Protein AF-A0A9D4QUA1-F1 (afdb_monomer_lite)

Secondary structure (DSSP, 8-state):
---------PPPB-PPPTT-HHHHHHHHHHHHHHHHHH--S-HHHHHHHHHHHHHHHHHHHH-B-----

Sequence (69 aa):
MQDAATRTRKERIMWLKASYKKSWKQLHEDLDIILKTFLQGPVDRKLTTLTTLIYSKGRERFGLDEGVA

Organism: Dreissena polymorpha (NCBI:txid45954)

pLDDT: mean 71.78, std 13.88, range [35.69, 87.56]

Radius of gyration: 15.16 Å; chains: 1; bounding box: 47×17×42 Å

Structure (mmCIF, N/CA/C/O backbone):
data_AF-A0A9D4QUA1-F1
#
_entry.id   AF-A0A9D4QUA1-F1
#
loop_
_atom_site.group_PDB
_atom_site.id
_atom_site.type_symbol
_atom_site.label_atom_id
_atom_site.label_alt_id
_atom_site.label_comp_id
_atom_site.label_asym_id
_atom_site.label_entity_id
_atom_site.label_seq_id
_atom_site.pdbx_PDB_ins_code
_atom_site.Cartn_x
_atom_site.Cartn_y
_atom_site.Cartn_z
_atom_site.occupancy
_atom_site.B_iso_or_equiv
_atom_site.auth_seq_id
_atom_site.auth_comp_id
_atom_site.auth_asym_id
_atom_site.auth_atom_id
_atom_site.pdbx_PDB_model_num
ATOM 1 N N . MET A 1 1 ? -30.537 -8.550 -16.634 1.00 35.69 1 MET A N 1
ATOM 2 C CA . MET A 1 1 ? -29.866 -7.494 -15.846 1.00 35.69 1 MET A CA 1
ATOM 3 C C . MET A 1 1 ? -28.534 -8.050 -15.350 1.00 35.69 1 MET A C 1
ATOM 5 O O . MET A 1 1 ? -28.496 -8.704 -14.322 1.00 35.69 1 MET A O 1
ATOM 9 N N . GLN A 1 2 ? -27.478 -7.880 -16.140 1.00 39.66 2 GLN A N 1
ATOM 10 C CA . GLN A 1 2 ? -26.058 -8.127 -15.823 1.00 39.66 2 GLN A CA 1
ATOM 11 C C . GLN A 1 2 ? -25.389 -6.759 -16.068 1.00 39.66 2 GLN A C 1
ATOM 13 O O . GLN A 1 2 ? -25.808 -6.074 -16.994 1.00 39.66 2 GLN A O 1
ATOM 18 N N . ASP A 1 3 ? -24.460 -6.199 -15.303 1.00 36.75 3 ASP A N 1
ATOM 19 C CA . ASP A 1 3 ? -23.488 -6.722 -14.354 1.00 36.75 3 ASP A CA 1
ATOM 20 C C . ASP A 1 3 ? -23.123 -5.569 -13.398 1.00 36.75 3 ASP A C 1
ATOM 22 O O . ASP A 1 3 ? -22.714 -4.496 -13.842 1.00 36.75 3 ASP A O 1
ATOM 26 N N . ALA A 1 4 ? -23.230 -5.768 -12.085 1.00 45.09 4 ALA A N 1
ATOM 27 C CA . ALA A 1 4 ? -22.731 -4.823 -11.079 1.00 45.09 4 ALA A CA 1
ATOM 28 C C . ALA A 1 4 ? -21.230 -5.055 -10.795 1.00 45.09 4 ALA A C 1
ATOM 30 O O . ALA A 1 4 ? -20.804 -5.121 -9.642 1.00 45.09 4 ALA A O 1
ATOM 31 N N . ALA A 1 5 ? -20.425 -5.241 -11.846 1.00 46.59 5 ALA A N 1
ATOM 32 C CA . ALA A 1 5 ? -19.025 -5.659 -11.742 1.00 46.59 5 ALA A CA 1
ATOM 33 C C . ALA A 1 5 ? -18.010 -4.532 -11.996 1.00 46.59 5 ALA A C 1
ATOM 35 O O . ALA A 1 5 ? -16.814 -4.789 -12.109 1.00 46.59 5 ALA A O 1
ATOM 36 N N . THR A 1 6 ? -18.427 -3.266 -12.010 1.00 48.59 6 THR A N 1
ATOM 37 C CA . THR A 1 6 ? -17.500 -2.123 -11.983 1.00 48.59 6 THR A CA 1
ATOM 38 C C . THR A 1 6 ? -17.052 -1.801 -10.555 1.00 48.59 6 THR A C 1
ATOM 40 O O . THR A 1 6 ? -17.087 -0.660 -10.104 1.00 48.59 6 THR A O 1
ATOM 43 N N . ARG A 1 7 ? -16.554 -2.801 -9.814 1.00 52.00 7 ARG A N 1
ATOM 44 C CA . ARG A 1 7 ? -15.555 -2.501 -8.780 1.00 52.00 7 ARG A CA 1
ATOM 45 C C . ARG A 1 7 ? -14.253 -2.275 -9.526 1.00 52.00 7 ARG A C 1
ATOM 47 O O . ARG A 1 7 ? -13.572 -3.236 -9.869 1.00 52.00 7 ARG A O 1
ATOM 54 N N . THR A 1 8 ? -13.966 -1.012 -9.827 1.00 55.06 8 THR A N 1
ATOM 55 C CA . THR A 1 8 ? -12.716 -0.514 -10.408 1.00 55.06 8 THR A CA 1
ATOM 56 C C . THR A 1 8 ? -11.548 -1.321 -9.852 1.00 55.06 8 THR A C 1
ATOM 58 O O . THR A 1 8 ? -11.203 -1.220 -8.671 1.00 55.06 8 THR A O 1
ATOM 61 N N . ARG A 1 9 ? -10.995 -2.217 -10.674 1.00 59.28 9 ARG A N 1
ATOM 62 C CA . ARG A 1 9 ? -9.855 -3.041 -10.287 1.00 59.28 9 ARG A CA 1
ATOM 63 C C . ARG A 1 9 ? -8.720 -2.070 -9.993 1.00 59.28 9 ARG A C 1
ATOM 65 O O . ARG A 1 9 ? -8.296 -1.360 -10.896 1.00 59.28 9 ARG A O 1
ATOM 72 N N . LYS A 1 10 ? -8.280 -2.003 -8.732 1.00 65.00 10 LYS A N 1
ATOM 73 C CA . LYS A 1 10 ? -7.130 -1.175 -8.357 1.00 65.00 10 LYS A CA 1
ATOM 74 C C . LYS A 1 10 ? -5.964 -1.520 -9.283 1.00 65.00 10 LYS A C 1
ATOM 76 O O . LYS A 1 10 ? -5.688 -2.704 -9.502 1.00 65.00 10 LYS A O 1
ATOM 81 N N . GLU A 1 11 ? -5.348 -0.486 -9.842 1.00 76.81 11 GLU A N 1
ATOM 82 C CA . GLU A 1 11 ? -4.209 -0.603 -10.747 1.00 76.81 11 GLU A CA 1
ATOM 83 C C . GLU A 1 11 ? -3.119 -1.438 -10.074 1.00 76.81 11 GLU A C 1
ATOM 85 O O . GLU A 1 11 ? -2.901 -1.365 -8.860 1.00 76.81 11 GLU A O 1
ATOM 90 N N . ARG A 1 12 ? -2.482 -2.326 -10.835 1.00 78.12 12 ARG A N 1
ATOM 91 C CA . ARG A 1 12 ? -1.479 -3.215 -10.252 1.00 78.12 12 ARG A CA 1
ATOM 92 C C . ARG A 1 12 ? -0.254 -2.384 -9.901 1.00 78.12 12 ARG A C 1
ATOM 94 O O . ARG A 1 12 ? 0.183 -1.559 -10.685 1.00 78.12 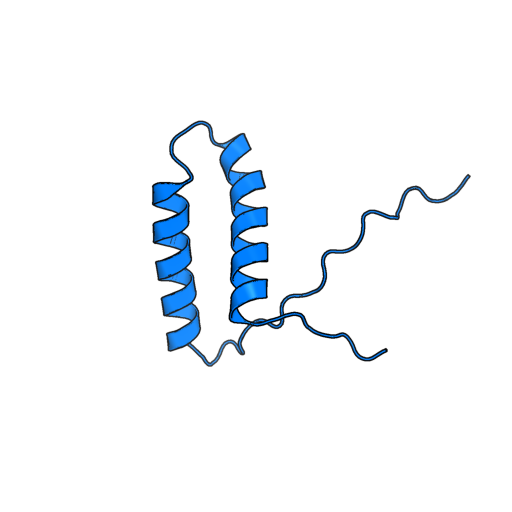12 ARG A O 1
ATOM 101 N N . ILE A 1 13 ? 0.294 -2.596 -8.713 1.00 80.31 13 ILE A N 1
ATOM 102 C CA . ILE A 1 13 ? 1.560 -1.976 -8.320 1.00 80.31 13 ILE A CA 1
ATOM 103 C C . ILE A 1 13 ? 2.681 -2.771 -8.978 1.00 80.31 13 ILE A C 1
ATOM 105 O O . ILE A 1 13 ? 2.662 -4.007 -8.926 1.00 80.31 13 ILE A O 1
ATOM 109 N N . MET A 1 14 ? 3.661 -2.075 -9.555 1.00 81.19 14 MET A N 1
ATOM 110 C CA . MET A 1 14 ? 4.842 -2.706 -10.138 1.00 81.19 14 MET A CA 1
ATOM 111 C C . MET A 1 14 ? 5.777 -3.189 -9.022 1.00 81.19 14 MET A C 1
ATOM 113 O O . MET A 1 14 ? 6.780 -2.564 -8.697 1.00 81.19 14 MET A O 1
ATOM 117 N N . TRP A 1 15 ? 5.431 -4.298 -8.370 1.00 80.25 15 TRP A N 1
ATOM 118 C CA . TRP A 1 15 ? 6.235 -4.817 -7.268 1.00 80.25 15 TRP A CA 1
ATOM 119 C C . TRP A 1 15 ? 7.670 -5.110 -7.713 1.00 80.25 15 TRP A C 1
ATOM 121 O O . TRP A 1 15 ? 7.924 -5.642 -8.795 1.00 80.25 15 TRP A O 1
ATOM 131 N N . LEU A 1 16 ? 8.620 -4.796 -6.834 1.00 76.44 16 LEU A N 1
ATOM 132 C CA . LEU A 1 16 ? 10.025 -5.129 -7.031 1.00 76.44 16 LEU A CA 1
ATOM 133 C C . LEU A 1 16 ? 10.191 -6.620 -7.335 1.00 76.44 16 LEU A C 1
ATOM 135 O O . LEU A 1 16 ? 9.548 -7.469 -6.713 1.00 76.44 16 LEU A O 1
ATOM 139 N N . LYS A 1 17 ? 11.156 -6.964 -8.195 1.00 79.38 17 LYS A N 1
ATOM 140 C CA . LYS A 1 17 ? 11.584 -8.365 -8.328 1.00 79.38 17 LYS A CA 1
ATOM 141 C C . LYS A 1 17 ? 11.970 -8.911 -6.948 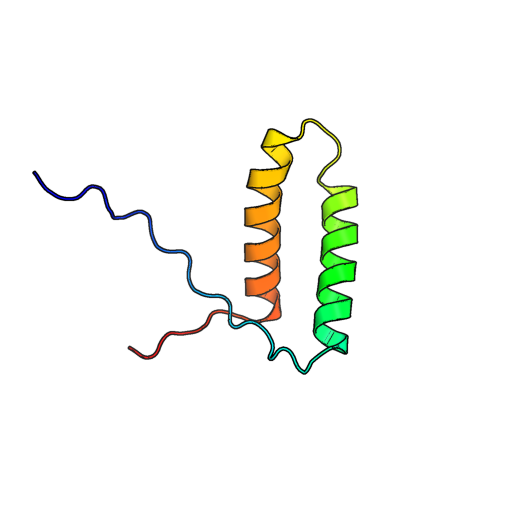1.00 79.38 17 LYS A C 1
ATOM 143 O O . LYS A 1 17 ? 12.614 -8.222 -6.153 1.00 79.38 17 LYS A O 1
ATOM 148 N N . ALA A 1 18 ? 11.613 -10.163 -6.670 1.00 76.19 18 ALA A N 1
ATOM 149 C CA . ALA A 1 18 ? 11.881 -10.812 -5.382 1.00 76.19 18 ALA A CA 1
ATOM 150 C C . ALA A 1 18 ? 13.380 -10.830 -5.003 1.00 76.19 18 ALA A C 1
ATOM 152 O O . ALA A 1 18 ? 13.734 -10.905 -3.828 1.00 76.19 18 ALA A O 1
ATOM 153 N N . SER A 1 19 ? 14.273 -10.708 -5.990 1.00 77.81 19 SER A N 1
ATOM 154 C CA . SER A 1 19 ? 15.722 -10.628 -5.794 1.00 77.81 19 SER A CA 1
ATOM 155 C C . SER A 1 19 ? 16.198 -9.335 -5.116 1.00 77.81 19 SER A C 1
ATOM 157 O O . SER A 1 19 ? 17.278 -9.335 -4.523 1.00 77.81 19 SER A O 1
ATOM 159 N N . TYR A 1 20 ? 15.414 -8.249 -5.119 1.00 82.00 20 TYR A N 1
ATOM 160 C CA . TYR A 1 20 ? 15.782 -6.968 -4.494 1.00 82.00 20 TYR A CA 1
ATOM 161 C C . TYR A 1 20 ? 15.551 -6.969 -2.973 1.00 82.00 20 TYR A C 1
ATOM 163 O O . TYR A 1 20 ? 14.790 -6.163 -2.433 1.00 82.00 20 TYR A O 1
ATOM 171 N N . LYS A 1 21 ? 16.239 -7.872 -2.259 1.00 82.69 21 LYS A N 1
ATOM 172 C CA . LYS A 1 21 ? 16.075 -8.104 -0.809 1.00 82.69 21 LYS A CA 1
ATOM 173 C C . LYS A 1 21 ? 16.199 -6.833 0.040 1.00 82.69 21 LYS A C 1
ATOM 175 O O . LYS A 1 21 ? 15.456 -6.675 1.002 1.00 82.69 21 LYS A O 1
ATOM 180 N N . LYS A 1 22 ? 17.108 -5.913 -0.314 1.00 83.94 22 LYS A N 1
ATOM 181 C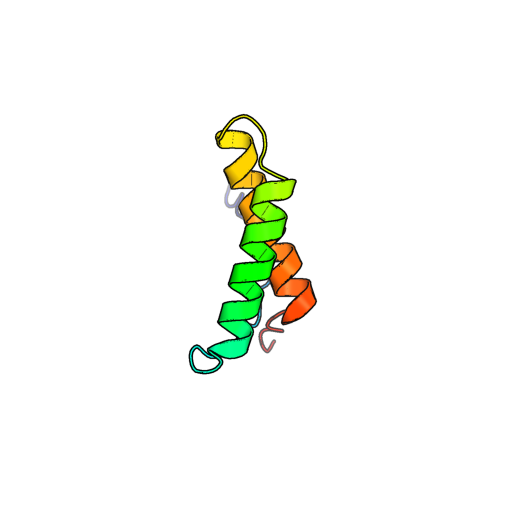 CA . LYS A 1 22 ? 17.311 -4.646 0.416 1.00 83.94 22 LYS A CA 1
ATOM 182 C C . LYS A 1 22 ? 16.077 -3.741 0.345 1.00 83.94 22 LYS A C 1
ATOM 184 O O . LYS A 1 22 ? 15.641 -3.225 1.367 1.00 83.94 22 LYS A O 1
ATOM 189 N N . SER A 1 23 ? 15.499 -3.589 -0.841 1.00 79.12 23 SER A N 1
ATOM 190 C CA . SER A 1 23 ? 14.325 -2.742 -1.064 1.00 79.12 23 SER A CA 1
ATOM 191 C C . SER A 1 23 ? 13.054 -3.358 -0.464 1.00 79.12 23 SER A C 1
ATOM 193 O O . SER A 1 23 ? 12.226 -2.635 0.083 1.00 79.12 23 SER A O 1
ATOM 195 N N . TRP A 1 24 ? 12.942 -4.692 -0.471 1.00 82.81 24 TRP A N 1
ATOM 196 C CA . TRP A 1 24 ? 11.896 -5.414 0.265 1.00 82.81 24 TRP A CA 1
ATOM 197 C C . TRP A 1 24 ? 12.019 -5.247 1.780 1.00 82.81 24 TRP A C 1
ATOM 199 O O . TRP A 1 24 ? 11.016 -5.012 2.449 1.00 82.81 24 TRP A O 1
ATOM 209 N N . LYS A 1 25 ? 13.243 -5.313 2.321 1.00 87.56 25 LYS A N 1
ATOM 210 C CA . LYS A 1 25 ? 13.498 -5.082 3.748 1.00 87.56 25 LYS A CA 1
ATOM 211 C C . LYS A 1 25 ? 13.108 -3.662 4.167 1.00 87.56 25 LYS A C 1
ATOM 213 O O . LYS A 1 25 ? 12.403 -3.506 5.154 1.00 87.56 25 LYS A O 1
ATOM 218 N N . GLN A 1 26 ? 13.485 -2.652 3.383 1.00 86.38 26 GLN A N 1
ATOM 219 C CA . GLN A 1 26 ? 13.090 -1.266 3.660 1.00 86.38 26 GLN A CA 1
ATOM 220 C C . GLN A 1 26 ? 11.575 -1.068 3.586 1.00 86.38 26 GLN A C 1
ATOM 222 O O . GLN A 1 26 ? 11.009 -0.397 4.436 1.00 86.38 26 GLN A O 1
ATOM 227 N N . LEU A 1 27 ? 10.897 -1.670 2.603 1.00 84.19 27 LEU A N 1
ATOM 228 C CA . LEU A 1 27 ? 9.436 -1.621 2.543 1.00 84.19 27 LEU A CA 1
ATOM 229 C C . LEU A 1 27 ? 8.808 -2.248 3.793 1.00 84.19 27 LEU A C 1
ATOM 231 O O . LEU A 1 27 ? 7.841 -1.709 4.318 1.00 84.19 27 LEU A O 1
ATOM 235 N N . HIS A 1 28 ? 9.351 -3.369 4.266 1.00 84.75 28 HIS A N 1
ATOM 236 C CA . HIS A 1 28 ? 8.870 -4.025 5.475 1.00 84.75 28 HIS A CA 1
ATOM 237 C C . HIS A 1 28 ? 9.037 -3.137 6.716 1.00 84.75 28 HIS A C 1
ATOM 239 O O . HIS A 1 28 ? 8.086 -2.984 7.475 1.00 84.75 28 HIS A O 1
ATOM 245 N N . GLU A 1 29 ? 10.205 -2.515 6.887 1.00 87.50 29 GLU A N 1
ATOM 246 C CA . GLU A 1 29 ? 10.482 -1.582 7.989 1.00 87.50 29 GLU A CA 1
ATOM 247 C C . GLU A 1 29 ? 9.562 -0.350 7.939 1.00 87.50 29 GLU A C 1
ATOM 249 O O . GLU A 1 29 ? 8.955 0.008 8.948 1.00 87.50 29 GLU A O 1
ATOM 254 N N . ASP A 1 30 ? 9.380 0.247 6.757 1.00 84.44 30 ASP A N 1
ATOM 255 C CA . ASP A 1 30 ? 8.489 1.397 6.564 1.00 84.44 30 ASP A CA 1
ATOM 256 C C . ASP A 1 30 ? 7.034 1.042 6.898 1.00 84.44 30 ASP A C 1
ATOM 258 O O . ASP A 1 30 ? 6.334 1.800 7.574 1.00 84.44 30 ASP A O 1
ATOM 262 N N . LEU A 1 31 ? 6.571 -0.125 6.437 1.00 83.31 31 LEU A N 1
ATOM 263 C CA . LEU A 1 31 ? 5.232 -0.612 6.744 1.00 83.31 31 LEU A CA 1
ATOM 264 C C . LEU A 1 31 ? 5.083 -0.891 8.237 1.00 83.31 31 LEU A C 1
ATOM 266 O O . LEU A 1 31 ? 4.085 -0.477 8.808 1.00 83.31 31 LEU A O 1
ATOM 270 N N . ASP A 1 32 ? 6.052 -1.520 8.895 1.00 83.50 32 ASP A N 1
ATOM 271 C CA . ASP A 1 32 ? 5.985 -1.787 10.335 1.00 83.50 32 ASP A CA 1
ATOM 272 C C . ASP A 1 32 ? 5.863 -0.491 11.158 1.00 83.50 32 ASP A C 1
ATOM 274 O O . ASP A 1 32 ? 5.008 -0.394 12.041 1.00 83.50 32 ASP A O 1
ATOM 278 N N . ILE A 1 33 ? 6.631 0.548 10.816 1.00 83.69 33 ILE A N 1
ATOM 279 C CA . ILE A 1 33 ? 6.559 1.866 11.471 1.00 83.69 33 ILE A CA 1
ATOM 280 C C . ILE A 1 33 ? 5.192 2.523 11.248 1.00 83.69 33 ILE A C 1
ATOM 282 O O . ILE A 1 33 ? 4.551 2.978 12.202 1.00 83.69 33 ILE A O 1
ATOM 286 N N . ILE A 1 34 ? 4.720 2.559 9.999 1.00 78.69 34 ILE A N 1
ATOM 287 C CA . ILE A 1 34 ? 3.412 3.125 9.649 1.00 78.69 34 ILE A CA 1
ATOM 288 C C . ILE A 1 34 ? 2.313 2.356 10.385 1.00 78.69 34 ILE A C 1
ATOM 290 O O . ILE A 1 34 ? 1.448 2.953 11.014 1.00 78.69 34 ILE A O 1
ATOM 294 N N . LEU A 1 35 ? 2.351 1.030 10.379 1.00 75.56 35 LEU A N 1
ATOM 295 C CA . LEU A 1 35 ? 1.335 0.211 11.023 1.00 75.56 35 LEU A CA 1
ATOM 296 C C . LEU A 1 35 ? 1.340 0.399 12.540 1.00 75.56 35 LEU A C 1
ATOM 298 O O . LEU A 1 35 ? 0.277 0.591 13.122 1.00 75.56 35 LEU A O 1
ATOM 302 N N . LYS A 1 36 ? 2.505 0.458 13.186 1.00 75.44 36 LYS A N 1
ATOM 303 C CA . LYS A 1 36 ? 2.601 0.775 14.620 1.00 75.44 36 LYS A CA 1
ATOM 304 C C . LYS A 1 36 ? 2.039 2.157 14.960 1.00 75.44 36 LYS A C 1
ATOM 306 O O . LYS A 1 36 ? 1.399 2.307 15.997 1.00 75.44 36 LYS A O 1
ATOM 311 N N . THR A 1 37 ? 2.241 3.136 14.079 1.00 74.38 37 THR A N 1
ATOM 312 C CA . THR A 1 37 ? 1.795 4.525 14.278 1.00 74.38 37 THR A CA 1
ATOM 313 C C . THR A 1 37 ? 0.295 4.691 14.025 1.00 74.38 37 THR A C 1
ATOM 315 O O . THR A 1 37 ? -0.399 5.351 14.792 1.00 74.38 37 THR A O 1
ATOM 318 N N . PHE A 1 38 ? -0.228 4.073 12.965 1.00 66.50 38 PHE A N 1
ATOM 319 C CA . PHE A 1 38 ? -1.609 4.249 12.510 1.00 66.50 38 PHE A CA 1
ATOM 320 C C . PHE A 1 38 ? -2.597 3.230 13.100 1.00 66.50 38 PHE A C 1
ATOM 322 O O . PHE A 1 38 ? -3.802 3.469 13.057 1.00 66.50 38 PHE A O 1
ATOM 329 N N . LEU A 1 39 ? -2.133 2.088 13.628 1.00 65.75 39 LEU A N 1
ATOM 330 C CA . LEU A 1 39 ? -3.000 0.971 14.040 1.00 65.75 39 LEU A CA 1
ATOM 331 C C . LEU A 1 39 ? -3.168 0.792 15.555 1.00 65.75 39 LEU A C 1
ATOM 333 O O . LEU A 1 39 ? -3.425 -0.323 16.035 1.00 65.75 39 LEU A O 1
ATOM 337 N N . GLN A 1 40 ? -3.102 1.873 16.324 1.00 64.25 40 GLN A N 1
ATOM 338 C CA . GLN A 1 40 ? -3.630 1.869 17.689 1.00 64.25 40 GLN A CA 1
ATOM 339 C C . GLN A 1 40 ? -5.174 1.872 17.626 1.00 64.25 40 GLN A C 1
ATOM 341 O O . GLN A 1 40 ? -5.765 2.767 17.031 1.00 64.25 40 GLN A O 1
ATOM 346 N N . GLY A 1 41 ? -5.848 0.843 18.167 1.00 63.78 41 GLY A N 1
ATOM 347 C CA . GLY A 1 41 ? -7.323 0.743 18.157 1.00 63.78 41 GLY A CA 1
ATOM 348 C C . GLY A 1 41 ? -7.904 -0.646 17.818 1.00 63.78 41 GLY A C 1
ATOM 349 O O . GLY A 1 41 ? -7.183 -1.640 17.915 1.00 63.78 41 GLY A O 1
ATOM 350 N N . PRO A 1 42 ? -9.197 -0.748 17.445 1.00 65.56 42 PRO A N 1
ATOM 351 C CA . PRO A 1 42 ? -9.890 -2.011 17.136 1.00 65.56 42 PRO A CA 1
ATOM 352 C C . PRO A 1 42 ? -9.503 -2.612 15.772 1.00 65.56 42 PRO A C 1
ATOM 354 O O . PRO A 1 42 ? -9.277 -1.882 14.809 1.00 65.56 42 PRO A O 1
ATOM 357 N N . VAL A 1 43 ? -9.425 -3.948 15.701 1.00 65.88 43 VAL A N 1
ATOM 358 C CA . VAL A 1 43 ? -8.789 -4.743 14.624 1.00 65.88 43 VAL A CA 1
ATOM 359 C C . VAL A 1 43 ? -9.437 -4.578 13.242 1.00 65.88 43 VAL A C 1
ATOM 361 O O . VAL A 1 43 ? -8.718 -4.483 12.248 1.00 65.88 43 VAL A O 1
ATOM 364 N N . ASP A 1 44 ? -10.759 -4.454 13.149 1.00 60.78 44 ASP A N 1
ATOM 365 C CA . ASP A 1 44 ? -11.452 -4.411 11.849 1.00 60.78 44 ASP A CA 1
ATOM 366 C C . ASP A 1 44 ? -11.157 -3.136 11.048 1.00 60.78 44 ASP A C 1
ATOM 368 O O . ASP A 1 44 ? -10.937 -3.169 9.831 1.00 60.78 44 ASP A O 1
ATOM 372 N N . ARG A 1 45 ? -11.038 -1.994 11.740 1.00 64.19 45 ARG A N 1
ATOM 373 C CA . ARG A 1 45 ? -10.609 -0.733 11.117 1.00 64.19 45 ARG A CA 1
ATOM 374 C C . ARG A 1 45 ? -9.152 -0.815 10.651 1.00 64.19 45 ARG A C 1
ATOM 376 O O . ARG A 1 45 ? -8.785 -0.142 9.684 1.00 64.19 45 ARG A O 1
ATOM 383 N N . LYS A 1 46 ? -8.334 -1.673 11.279 1.00 65.94 46 LYS A N 1
ATOM 384 C CA . LYS A 1 46 ? -6.923 -1.861 10.917 1.00 65.94 46 LYS A CA 1
ATOM 385 C C . LYS A 1 46 ? -6.771 -2.518 9.566 1.00 65.94 46 LYS A C 1
ATOM 387 O O . LYS A 1 46 ? -6.029 -1.994 8.752 1.00 65.94 46 LYS A O 1
ATOM 392 N N . LEU A 1 47 ? -7.479 -3.613 9.301 1.00 68.00 47 LEU A N 1
ATOM 393 C CA . LEU A 1 47 ? -7.301 -4.393 8.069 1.00 68.00 47 LEU A CA 1
ATOM 394 C C . LEU A 1 47 ? -7.655 -3.591 6.808 1.00 68.00 47 LEU A C 1
ATOM 396 O O . LEU A 1 47 ? -6.906 -3.591 5.825 1.00 68.00 47 LEU A O 1
ATOM 400 N N . THR A 1 48 ? -8.752 -2.835 6.860 1.00 70.25 48 THR A N 1
ATOM 401 C CA . THR A 1 48 ? -9.174 -1.969 5.746 1.00 70.25 48 THR A CA 1
ATOM 402 C C . THR A 1 48 ? -8.179 -0.823 5.516 1.00 70.25 48 THR A C 1
ATOM 404 O O . THR A 1 48 ? -7.815 -0.515 4.376 1.00 70.25 48 THR A O 1
ATOM 407 N N . THR A 1 49 ? -7.676 -0.227 6.601 1.00 74.44 49 THR A N 1
ATOM 408 C CA . THR A 1 49 ? -6.682 0.858 6.544 1.00 74.44 49 THR A CA 1
ATOM 409 C C . THR A 1 49 ? -5.326 0.344 6.060 1.00 74.44 49 THR A C 1
ATOM 411 O O . THR A 1 49 ? -4.707 0.960 5.201 1.00 74.44 49 THR A O 1
ATOM 414 N N . LEU A 1 50 ? -4.904 -0.833 6.524 1.00 78.81 50 LEU A N 1
ATOM 415 C CA . LEU A 1 50 ? -3.659 -1.517 6.170 1.00 78.81 50 LEU A CA 1
ATOM 416 C C . LEU A 1 50 ? -3.612 -1.832 4.673 1.00 78.81 50 LEU A C 1
ATOM 418 O O . LEU A 1 50 ? -2.631 -1.518 4.006 1.00 78.81 50 LEU A O 1
ATOM 422 N N . THR A 1 51 ? -4.711 -2.343 4.117 1.00 77.88 51 THR A N 1
ATOM 423 C CA . THR A 1 51 ? -4.827 -2.595 2.671 1.00 77.88 51 THR A CA 1
ATOM 424 C C . THR A 1 51 ? -4.672 -1.306 1.857 1.00 77.88 51 THR A C 1
ATOM 426 O O . THR A 1 51 ? -4.042 -1.299 0.800 1.00 77.88 51 THR A O 1
ATOM 429 N N . THR A 1 52 ? -5.222 -0.195 2.349 1.00 82.69 52 THR A N 1
ATOM 430 C CA . THR A 1 52 ? -5.106 1.117 1.696 1.00 82.69 52 THR A CA 1
ATOM 431 C C . THR A 1 52 ? -3.698 1.694 1.830 1.00 82.69 52 THR A C 1
ATOM 433 O O . THR A 1 52 ? -3.160 2.198 0.850 1.00 82.69 52 THR A O 1
ATOM 436 N N . LEU A 1 53 ? -3.069 1.564 2.999 1.00 82.62 53 LEU A N 1
ATOM 437 C CA . LEU A 1 53 ? -1.710 2.038 3.265 1.00 82.62 53 LEU A CA 1
ATOM 438 C C . LEU A 1 53 ? -0.669 1.289 2.434 1.00 82.62 53 LEU A C 1
ATOM 440 O O . LEU A 1 53 ? 0.154 1.928 1.784 1.00 82.62 53 LEU A O 1
ATOM 444 N N . ILE A 1 54 ? -0.734 -0.046 2.399 1.00 83.56 54 ILE A N 1
ATOM 445 C CA . ILE A 1 54 ? 0.171 -0.869 1.583 1.00 83.56 54 ILE A CA 1
ATOM 446 C C . ILE A 1 54 ? 0.021 -0.510 0.107 1.00 83.56 54 ILE A C 1
ATOM 448 O O . ILE A 1 54 ? 1.023 -0.348 -0.587 1.00 83.56 54 ILE A O 1
ATOM 452 N N . TYR A 1 55 ? -1.217 -0.340 -0.364 1.00 81.88 55 TYR A N 1
ATOM 453 C CA . TYR A 1 55 ? -1.468 0.048 -1.746 1.00 81.88 55 TYR A CA 1
ATOM 454 C C . TYR A 1 55 ? -0.893 1.433 -2.066 1.00 81.88 55 TYR A C 1
ATOM 456 O O . TYR A 1 55 ? -0.146 1.588 -3.027 1.00 81.88 55 TYR A O 1
ATOM 464 N N . SER A 1 56 ? -1.190 2.437 -1.240 1.00 82.81 56 SER A N 1
ATOM 465 C CA . SER A 1 56 ? -0.697 3.801 -1.441 1.00 82.81 56 SER A CA 1
ATOM 466 C C . SER A 1 56 ? 0.826 3.871 -1.380 1.00 82.81 56 SER A C 1
ATOM 468 O O . SER A 1 56 ? 1.430 4.512 -2.237 1.00 82.81 56 SER A O 1
ATOM 470 N N . LYS A 1 57 ? 1.455 3.176 -0.422 1.00 82.19 57 LYS A N 1
ATOM 471 C CA . LYS A 1 57 ? 2.914 3.165 -0.267 1.00 82.19 57 LYS A CA 1
ATOM 472 C C . LYS A 1 57 ? 3.605 2.409 -1.395 1.00 82.19 57 LYS A C 1
ATOM 474 O O . LYS A 1 57 ? 4.624 2.869 -1.903 1.00 82.19 57 LYS A O 1
ATOM 479 N N . GLY A 1 58 ? 3.047 1.273 -1.810 1.00 81.56 58 GLY A N 1
ATOM 480 C CA . GLY A 1 58 ? 3.552 0.525 -2.955 1.00 81.56 58 GLY A CA 1
ATOM 481 C C . GLY A 1 58 ? 3.436 1.330 -4.249 1.00 81.56 58 GLY A C 1
ATOM 482 O O . GLY A 1 58 ? 4.412 1.415 -4.986 1.00 81.56 58 GLY A O 1
ATOM 483 N N . ARG A 1 59 ? 2.302 2.006 -4.478 1.00 81.75 59 ARG A N 1
ATOM 484 C CA . ARG A 1 59 ? 2.112 2.905 -5.626 1.00 81.75 59 ARG A CA 1
ATOM 485 C C . ARG A 1 59 ? 3.088 4.080 -5.612 1.00 81.75 59 ARG A C 1
ATOM 487 O O . ARG A 1 59 ? 3.684 4.376 -6.636 1.00 81.75 59 ARG A O 1
ATOM 494 N N . GLU A 1 60 ? 3.252 4.751 -4.474 1.00 81.00 60 GLU A N 1
ATOM 495 C CA . GLU A 1 60 ? 4.182 5.882 -4.331 1.00 81.00 60 GLU A CA 1
ATOM 496 C C . GLU A 1 60 ? 5.628 5.463 -4.629 1.00 81.00 60 GLU A C 1
ATOM 498 O O . GLU A 1 60 ? 6.371 6.195 -5.275 1.00 81.00 60 GLU A O 1
ATOM 503 N N . ARG A 1 61 ? 6.029 4.277 -4.160 1.00 78.31 61 ARG A N 1
ATOM 504 C CA . ARG A 1 61 ? 7.427 3.841 -4.208 1.00 78.31 61 ARG A CA 1
ATOM 505 C C . ARG A 1 61 ? 7.807 3.111 -5.490 1.00 78.31 61 ARG A C 1
ATOM 507 O O . ARG A 1 61 ? 8.956 3.206 -5.912 1.00 78.31 61 ARG A O 1
ATOM 514 N N . PHE A 1 62 ? 6.885 2.344 -6.061 1.00 79.38 62 PHE A N 1
ATOM 515 C CA . PHE A 1 62 ? 7.159 1.478 -7.208 1.00 79.38 62 PHE A CA 1
ATOM 516 C C . PHE A 1 62 ? 6.391 1.869 -8.465 1.00 79.38 6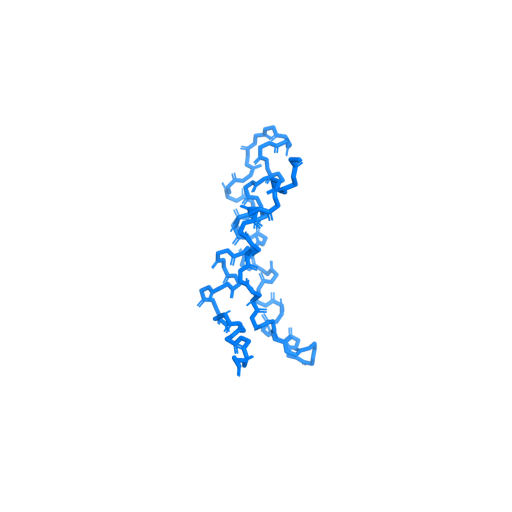2 PHE A C 1
ATOM 518 O O . PHE A 1 62 ? 6.647 1.312 -9.526 1.00 79.38 62 PHE A O 1
ATOM 525 N N . GL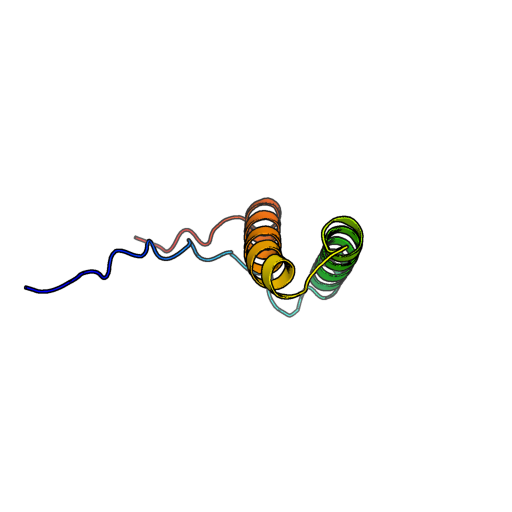Y A 1 63 ? 5.477 2.830 -8.359 1.00 81.25 63 GLY A N 1
ATOM 526 C CA . GLY A 1 63 ? 4.598 3.192 -9.454 1.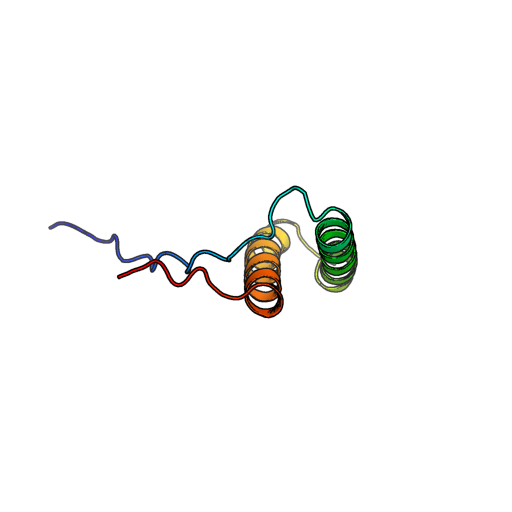00 81.25 63 GLY A CA 1
ATOM 527 C C . GLY A 1 63 ? 3.530 2.135 -9.714 1.00 81.25 63 GLY A C 1
ATOM 528 O O . GLY A 1 63 ? 3.326 1.177 -8.954 1.00 81.25 63 GLY A O 1
ATOM 529 N N . LEU A 1 64 ? 2.810 2.355 -10.802 1.00 81.19 64 LEU A N 1
ATOM 530 C CA . LEU A 1 64 ? 1.804 1.440 -11.303 1.00 81.19 64 LEU A CA 1
ATOM 531 C C . LEU A 1 64 ? 2.404 0.647 -12.454 1.00 81.19 64 LEU A C 1
ATOM 533 O O . LEU A 1 64 ? 3.183 1.166 -13.247 1.00 81.19 64 LEU A O 1
ATOM 537 N N . ASP A 1 65 ? 2.040 -0.623 -12.512 1.00 75.75 65 ASP A N 1
ATOM 538 C CA . ASP A 1 65 ? 2.191 -1.435 -13.701 1.00 75.75 65 ASP A CA 1
ATOM 539 C C . ASP A 1 65 ? 1.208 -0.855 -14.722 1.00 75.75 65 ASP A C 1
ATOM 541 O O . ASP A 1 65 ? 0.003 -1.134 -14.677 1.00 75.75 65 ASP A O 1
ATOM 545 N N . GLU A 1 66 ? 1.709 0.050 -15.564 1.00 60.69 66 GLU A N 1
ATOM 546 C CA . GLU A 1 66 ? 1.032 0.479 -16.781 1.00 60.69 66 GLU A CA 1
ATOM 547 C C . GLU A 1 66 ? 0.936 -0.758 -17.667 1.00 60.69 66 GLU A C 1
ATOM 549 O O . GLU A 1 66 ? 1.810 -1.044 -18.484 1.00 60.69 66 GLU A O 1
ATOM 554 N N . GLY A 1 67 ? -0.098 -1.564 -17.421 1.00 52.34 67 GLY A N 1
ATOM 555 C CA . GLY A 1 67 ? -0.423 -2.690 -18.269 1.00 52.34 67 GLY A CA 1
ATOM 556 C C . GLY A 1 67 ? -0.459 -2.179 -19.699 1.00 52.34 67 GLY A C 1
ATOM 557 O O . GLY A 1 67 ? -1.249 -1.290 -20.008 1.00 52.34 67 GLY A O 1
ATOM 558 N N . VAL A 1 68 ? 0.440 -2.716 -20.524 1.00 43.94 68 VAL A N 1
ATOM 559 C CA . VAL A 1 68 ? 0.443 -2.556 -21.976 1.00 43.94 68 VAL A CA 1
ATOM 560 C C . VAL A 1 68 ? -1.008 -2.624 -22.457 1.00 43.94 68 VAL A C 1
ATOM 562 O O . VAL A 1 68 ? -1.676 -3.640 -22.242 1.00 43.94 68 VAL A O 1
ATOM 565 N N . ALA A 1 69 ? -1.487 -1.508 -23.009 1.00 37.50 69 ALA A N 1
ATOM 566 C CA . ALA A 1 69 ? -2.720 -1.447 -23.781 1.00 37.50 69 ALA A CA 1
ATOM 567 C C . ALA A 1 69 ? -2.572 -2.263 -25.070 1.00 37.50 69 ALA A C 1
ATOM 569 O O . ALA A 1 69 ? -1.456 -2.249 -25.644 1.00 37.50 69 ALA A O 1
#

Foldseek 3Di:
DDDPPPPPDQFAQPDDDPVPVVVVVVLVVVLVVCLVVVVDDDDVVSVVVSVVVSSVVSCVPRNGPPPDD